Protein AF-A0A7Y2VRP9-F1 (afdb_monomer)

Solvent-accessible surface area (backbone atoms only — not comparable to full-atom values): 7899 Å² total; per-residue (Å²): 125,74,73,60,58,59,58,51,54,60,47,55,44,50,76,68,69,64,66,76,93,79,88,80,89,79,77,87,72,75,70,74,47,72,70,55,56,53,49,50,53,51,44,36,54,50,52,52,50,53,42,50,54,51,51,51,55,49,51,54,49,57,74,68,52,66,100,68,76,87,63,50,67,65,51,51,50,51,50,48,52,43,50,12,48,52,53,34,42,50,32,52,76,55,37,94,80,22,74,59,59,79,66,33,55,95,63,63,73,79,65,92,90,62,85,85,48,54,44,42,48,18,35,44,58,70,70,49,86,123

Mean predicted aligned error: 14.16 Å

Structure (mmCIF, N/CA/C/O backbone):
data_AF-A0A7Y2VRP9-F1
#
_entry.id   AF-A0A7Y2VRP9-F1
#
loop_
_atom_site.group_PDB
_atom_site.id
_atom_site.type_symbol
_atom_site.label_atom_id
_atom_site.label_alt_id
_atom_site.label_comp_id
_atom_site.label_asym_id
_atom_site.label_entity_id
_atom_site.label_seq_id
_atom_site.pdbx_PDB_ins_code
_atom_site.Cartn_x
_atom_site.Cartn_y
_atom_site.Cartn_z
_atom_site.occupancy
_atom_site.B_iso_or_equiv
_atom_site.auth_seq_id
_atom_site.auth_comp_id
_atom_site.auth_asym_id
_atom_site.auth_atom_id
_atom_site.pdbx_PDB_model_num
ATOM 1 N N . SER A 1 1 ? 19.128 14.460 -60.657 1.00 57.78 1 SER A N 1
ATOM 2 C CA . SER A 1 1 ? 18.535 13.109 -60.525 1.00 57.78 1 SER A CA 1
ATOM 3 C C . SER A 1 1 ? 19.274 12.226 -59.519 1.00 57.78 1 SER A C 1
ATOM 5 O O . SER A 1 1 ? 19.860 11.218 -59.894 1.00 57.78 1 SER A O 1
ATOM 7 N N . LEU A 1 2 ? 19.214 12.573 -58.227 1.00 53.91 2 LEU A N 1
ATOM 8 C CA . LEU A 1 2 ? 19.934 11.885 -57.140 1.00 53.91 2 LEU A CA 1
ATOM 9 C C . LEU A 1 2 ? 19.331 10.503 -56.787 1.00 53.91 2 LEU A C 1
ATOM 11 O O . LEU A 1 2 ? 20.042 9.569 -56.431 1.00 53.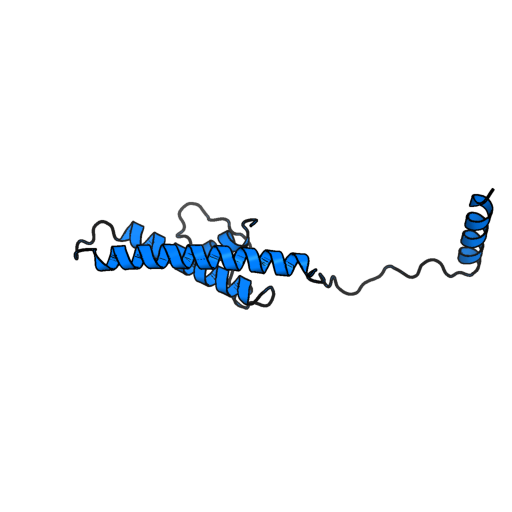91 2 LEU A O 1
ATOM 15 N N . ASN A 1 3 ? 18.022 10.330 -57.009 1.00 53.38 3 ASN A N 1
ATOM 16 C CA . ASN A 1 3 ? 17.285 9.094 -56.707 1.00 53.38 3 ASN A CA 1
ATOM 17 C C . ASN A 1 3 ? 17.621 7.901 -57.622 1.00 53.38 3 ASN A C 1
ATOM 19 O O . ASN A 1 3 ? 17.275 6.764 -57.303 1.00 53.38 3 ASN A O 1
ATOM 23 N N . ALA A 1 4 ? 18.275 8.130 -58.766 1.00 66.25 4 ALA A N 1
ATOM 24 C CA . ALA A 1 4 ? 18.649 7.057 -59.690 1.00 66.25 4 ALA A CA 1
ATOM 25 C C . ALA A 1 4 ? 19.868 6.259 -59.193 1.00 66.25 4 ALA A C 1
ATOM 27 O O . ALA A 1 4 ? 19.933 5.046 -59.404 1.00 66.25 4 ALA A O 1
ATOM 28 N N . GLY A 1 5 ? 20.793 6.923 -58.486 1.00 65.94 5 GLY A N 1
ATOM 29 C CA . GLY A 1 5 ? 21.983 6.296 -57.905 1.00 65.94 5 GLY A CA 1
ATOM 30 C C . GLY A 1 5 ? 21.633 5.299 -56.800 1.00 65.94 5 GLY A C 1
ATOM 31 O O . GLY A 1 5 ? 22.065 4.149 -56.860 1.00 65.94 5 GLY A O 1
ATOM 32 N N . LEU A 1 6 ? 20.752 5.691 -55.868 1.00 69.50 6 LEU A N 1
ATOM 33 C CA . LEU A 1 6 ? 20.303 4.819 -54.772 1.00 69.50 6 LEU A CA 1
ATOM 34 C C . LEU A 1 6 ? 19.643 3.524 -55.271 1.00 69.50 6 LEU A C 1
ATOM 36 O O . LEU A 1 6 ? 19.900 2.446 -54.741 1.00 69.50 6 LEU A O 1
ATOM 40 N N . ARG A 1 7 ? 18.831 3.590 -56.335 1.00 70.88 7 ARG A N 1
ATOM 41 C CA . ARG A 1 7 ? 18.172 2.393 -56.893 1.00 70.88 7 ARG A CA 1
ATOM 42 C C . ARG A 1 7 ? 19.152 1.431 -57.564 1.00 70.88 7 ARG A C 1
ATOM 44 O O . ARG A 1 7 ? 18.885 0.235 -57.618 1.00 70.88 7 ARG A O 1
ATOM 51 N N . LYS A 1 8 ? 20.262 1.936 -58.112 1.00 71.25 8 LYS A N 1
ATOM 52 C CA . LYS A 1 8 ? 21.296 1.099 -58.735 1.00 71.25 8 LYS A CA 1
ATOM 53 C C . LYS A 1 8 ? 22.160 0.414 -57.675 1.00 71.25 8 LYS A C 1
ATOM 55 O O . LYS A 1 8 ? 22.419 -0.776 -57.814 1.00 71.25 8 LYS A O 1
ATOM 60 N N . ALA A 1 9 ? 22.505 1.129 -56.605 1.00 64.94 9 ALA A N 1
ATOM 61 C CA . ALA A 1 9 ? 23.223 0.567 -55.462 1.00 64.94 9 ALA A CA 1
ATOM 62 C C . ALA A 1 9 ? 22.434 -0.576 -54.796 1.00 64.94 9 ALA A C 1
ATOM 64 O O . ALA A 1 9 ? 22.963 -1.669 -54.622 1.00 64.94 9 ALA A O 1
ATOM 65 N N . ASN A 1 10 ? 21.133 -0.376 -54.551 1.00 66.69 10 ASN A N 1
ATOM 66 C CA . ASN A 1 10 ? 20.279 -1.404 -53.943 1.00 66.69 10 ASN A CA 1
ATOM 67 C C . ASN A 1 10 ? 20.098 -2.665 -54.807 1.00 66.69 10 ASN A C 1
ATOM 69 O O . ASN A 1 10 ? 19.830 -3.737 -54.270 1.00 66.69 10 ASN A O 1
ATOM 73 N N . ARG A 1 11 ? 20.246 -2.571 -56.136 1.00 71.56 11 ARG A N 1
ATOM 74 C CA . ARG A 1 11 ? 20.205 -3.751 -57.017 1.00 71.56 11 ARG A CA 1
ATOM 75 C C . ARG A 1 11 ? 21.487 -4.576 -56.946 1.00 71.56 11 ARG A C 1
ATOM 77 O O . ARG A 1 11 ? 21.394 -5.792 -56.847 1.00 71.56 11 ARG A O 1
ATOM 84 N N . GLY A 1 12 ? 22.652 -3.927 -56.912 1.00 71.69 12 GLY A N 1
ATOM 85 C CA . GLY A 1 12 ? 23.935 -4.630 -56.785 1.00 71.69 12 GLY A CA 1
ATOM 86 C C . GLY A 1 12 ? 24.043 -5.448 -55.494 1.00 71.69 12 GLY A C 1
ATOM 87 O O . GLY A 1 12 ? 24.609 -6.535 -55.501 1.00 71.69 12 GLY A O 1
ATOM 88 N N . LEU A 1 13 ? 23.426 -4.969 -54.409 1.00 66.56 13 LEU A N 1
ATOM 89 C CA . LEU A 1 13 ? 23.393 -5.677 -53.126 1.00 66.56 13 LEU A CA 1
ATOM 90 C C . LEU A 1 13 ? 22.566 -6.978 -53.176 1.00 66.56 13 LEU A C 1
ATOM 92 O O . LEU A 1 13 ? 22.887 -7.936 -52.478 1.00 66.56 13 LEU A O 1
ATOM 96 N N . ARG A 1 14 ? 21.530 -7.030 -54.027 1.00 66.62 14 ARG A N 1
ATOM 97 C CA . ARG A 1 14 ? 20.705 -8.233 -54.242 1.00 66.62 14 ARG A CA 1
ATOM 98 C C . ARG A 1 14 ? 21.395 -9.257 -55.141 1.00 66.62 14 ARG A C 1
ATOM 100 O O . ARG A 1 14 ? 21.344 -10.442 -54.834 1.00 66.62 14 ARG A O 1
ATOM 107 N N . ASP A 1 15 ? 22.071 -8.804 -56.197 1.00 67.62 15 ASP A N 1
ATOM 108 C CA . ASP A 1 15 ? 22.812 -9.687 -57.113 1.00 67.62 15 ASP A CA 1
ATOM 109 C C . ASP A 1 15 ? 24.008 -10.370 -56.426 1.00 67.62 15 ASP A C 1
ATOM 111 O O . ASP A 1 15 ? 24.387 -11.476 -56.800 1.00 67.62 15 ASP A O 1
ATOM 115 N N . ALA A 1 16 ? 24.568 -9.750 -55.381 1.00 68.06 16 ALA A N 1
ATOM 116 C CA . ALA A 1 16 ? 25.630 -10.330 -54.558 1.00 68.06 16 ALA A CA 1
ATOM 117 C C . ALA A 1 16 ? 25.139 -11.393 -53.551 1.00 68.06 16 ALA A C 1
ATOM 119 O O . ALA A 1 16 ? 25.935 -11.893 -52.760 1.00 68.06 16 ALA A O 1
ATOM 120 N N . GLY A 1 17 ? 23.841 -11.722 -53.533 1.00 53.66 17 GLY A N 1
ATOM 121 C CA . GLY A 1 17 ? 23.271 -12.731 -52.631 1.00 53.66 17 GLY A CA 1
ATOM 122 C C . GLY A 1 17 ? 23.228 -12.328 -51.152 1.00 53.66 17 GLY A C 1
ATOM 123 O O . GLY A 1 17 ? 22.802 -13.121 -50.319 1.00 53.66 17 GLY A O 1
ATOM 124 N N . LEU A 1 18 ? 23.603 -11.092 -50.809 1.00 62.25 18 LEU A N 1
ATOM 125 C CA . LEU A 1 18 ? 23.549 -10.544 -49.449 1.00 62.25 18 LEU A CA 1
ATOM 126 C C . LEU A 1 18 ? 22.179 -9.912 -49.173 1.00 62.25 18 LEU A C 1
ATOM 128 O O . LEU A 1 18 ? 22.055 -8.751 -48.779 1.00 62.25 18 LEU A O 1
ATOM 132 N N . ALA A 1 19 ? 21.124 -10.688 -49.416 1.00 53.19 19 ALA A N 1
ATOM 133 C CA . ALA A 1 19 ? 19.783 -10.336 -48.989 1.00 53.19 19 ALA A CA 1
ATOM 134 C C . ALA A 1 19 ? 19.714 -10.435 -47.459 1.00 53.19 19 ALA A C 1
ATOM 136 O O . ALA A 1 19 ? 19.617 -11.531 -46.920 1.00 53.19 19 ALA A O 1
ATOM 137 N N . THR A 1 20 ? 19.806 -9.279 -46.792 1.00 54.56 20 THR A N 1
ATOM 138 C CA . THR A 1 20 ? 19.230 -8.985 -45.465 1.00 54.56 20 THR A CA 1
ATOM 139 C C . THR A 1 20 ? 19.157 -10.190 -44.526 1.00 54.56 20 THR A C 1
ATOM 141 O O . THR A 1 20 ? 18.096 -10.787 -44.343 1.00 54.56 20 THR A O 1
ATOM 144 N N . LEU A 1 21 ? 20.290 -10.529 -43.916 1.00 48.53 21 LEU A N 1
ATOM 145 C CA . LEU A 1 21 ? 20.315 -11.357 -42.718 1.00 48.53 21 LEU A CA 1
ATOM 146 C C . LEU A 1 21 ? 19.882 -10.508 -41.526 1.00 48.53 21 LEU A C 1
ATOM 148 O O . LEU A 1 21 ? 20.733 -10.085 -40.766 1.00 48.53 21 LEU A O 1
ATOM 152 N N . GLU A 1 22 ? 18.587 -10.264 -41.365 1.00 52.59 22 GLU A N 1
ATOM 153 C CA . GLU A 1 22 ? 18.011 -10.018 -40.042 1.00 52.59 22 GLU A CA 1
ATOM 154 C C . GLU A 1 22 ? 16.579 -10.536 -40.053 1.00 52.59 22 GLU A C 1
ATOM 156 O O . GLU A 1 22 ? 15.672 -9.897 -40.578 1.00 52.59 22 GLU A O 1
ATOM 161 N N . THR A 1 23 ? 16.407 -11.767 -39.573 1.00 51.62 23 THR A N 1
ATOM 162 C CA . THR A 1 23 ? 15.239 -12.241 -38.808 1.00 51.62 23 THR A CA 1
ATOM 163 C C . THR A 1 23 ? 15.350 -13.751 -38.607 1.00 51.62 23 THR A C 1
ATOM 165 O O . THR A 1 23 ? 14.784 -14.532 -39.369 1.00 51.62 23 THR A O 1
ATOM 168 N N . LYS A 1 24 ? 16.035 -14.174 -37.536 1.00 40.28 24 LYS A N 1
ATOM 169 C CA . LYS A 1 24 ? 15.474 -15.203 -36.648 1.00 40.28 24 LYS A CA 1
ATOM 170 C C . LYS A 1 24 ? 16.233 -15.313 -35.325 1.00 40.28 24 LYS A C 1
ATOM 172 O O . LYS A 1 24 ? 17.292 -15.917 -35.276 1.00 40.28 24 LYS A O 1
ATOM 177 N N . GLY A 1 25 ? 15.593 -14.767 -34.293 1.00 42.81 25 GLY A N 1
ATOM 178 C CA . GLY A 1 25 ? 15.380 -15.431 -33.012 1.00 42.81 25 GLY A CA 1
ATOM 179 C C . GLY A 1 25 ? 16.591 -15.614 -32.115 1.00 42.81 25 GLY A C 1
ATOM 180 O O . GLY A 1 25 ? 17.267 -16.622 -32.229 1.00 42.81 25 GLY A O 1
ATOM 181 N N . GLU A 1 26 ? 16.712 -14.724 -31.138 1.00 38.81 26 GLU A N 1
ATOM 182 C CA . GLU A 1 26 ? 16.853 -15.092 -29.730 1.00 38.81 26 GLU A CA 1
ATOM 183 C C . GLU A 1 26 ? 16.344 -13.911 -28.890 1.00 38.81 26 GLU A C 1
ATOM 185 O O . GLU A 1 26 ? 16.675 -12.763 -29.161 1.00 38.81 26 GLU A O 1
ATOM 190 N N . GLU A 1 27 ? 15.413 -14.248 -27.998 1.00 38.06 27 GLU A N 1
ATOM 191 C CA . GLU A 1 27 ? 14.849 -13.509 -26.865 1.00 38.06 27 GLU A CA 1
ATOM 192 C C . GLU A 1 27 ? 14.572 -12.006 -26.990 1.00 38.06 27 GLU A C 1
ATOM 194 O O . GLU A 1 27 ? 15.441 -11.154 -27.136 1.00 38.06 27 GLU A O 1
ATOM 199 N N . LEU A 1 28 ? 13.295 -11.683 -26.779 1.00 39.78 28 LEU A N 1
ATOM 200 C CA . LEU A 1 28 ? 12.845 -10.387 -26.299 1.00 39.78 28 LEU A CA 1
ATOM 201 C C . LEU A 1 28 ? 13.519 -10.102 -24.945 1.00 39.78 28 LEU A C 1
ATOM 203 O O . LEU A 1 28 ? 12.897 -10.241 -23.895 1.00 39.78 28 LEU A O 1
ATOM 207 N N . MET A 1 29 ? 14.776 -9.663 -24.956 1.00 40.59 29 MET A N 1
ATOM 208 C CA . MET A 1 29 ? 15.220 -8.698 -23.968 1.00 40.59 29 MET A CA 1
ATOM 209 C C . MET A 1 29 ? 14.333 -7.483 -24.220 1.00 40.59 29 MET A C 1
ATOM 211 O O . MET A 1 29 ? 14.577 -6.679 -25.119 1.00 40.59 29 MET A O 1
ATOM 215 N N . GLN A 1 30 ? 13.240 -7.384 -23.461 1.00 44.12 30 GLN A N 1
ATOM 216 C CA . GLN A 1 30 ? 12.795 -6.071 -23.041 1.00 44.12 30 GLN A CA 1
ATOM 217 C C . GLN A 1 30 ? 14.026 -5.467 -22.372 1.00 44.12 30 GLN A C 1
ATOM 219 O O . GLN A 1 30 ? 14.307 -5.741 -21.211 1.00 44.12 30 GLN A O 1
ATOM 224 N N . GLU A 1 31 ? 14.834 -4.737 -23.143 1.00 41.44 31 GLU A N 1
ATOM 225 C CA . GLU A 1 31 ? 15.633 -3.682 -22.560 1.00 41.44 31 GLU A CA 1
ATOM 226 C C . GLU A 1 31 ? 14.603 -2.849 -21.806 1.00 41.44 31 GLU A C 1
ATOM 228 O O . GLU A 1 31 ? 13.764 -2.182 -22.422 1.00 41.44 31 GLU A O 1
ATOM 233 N N . GLU A 1 32 ? 14.579 -2.990 -20.479 1.00 51.12 32 GLU A N 1
ATOM 234 C CA . GLU A 1 32 ? 13.967 -2.004 -19.612 1.00 51.12 32 GLU A CA 1
ATOM 235 C C . GLU A 1 32 ? 14.606 -0.689 -20.030 1.00 51.12 32 GLU A C 1
ATOM 237 O O . GLU A 1 32 ? 15.751 -0.378 -19.706 1.00 51.12 32 GLU A O 1
ATOM 242 N N . SER A 1 33 ? 13.907 0.047 -20.895 1.00 52.19 33 SER A N 1
ATOM 243 C CA . SER A 1 33 ? 14.387 1.357 -21.272 1.00 52.19 33 SER A CA 1
ATOM 244 C C . SER A 1 33 ? 14.497 2.141 -19.964 1.00 52.19 33 SER A C 1
ATOM 246 O O . SER A 1 33 ? 13.616 2.003 -19.107 1.00 52.19 33 SER A O 1
ATOM 248 N N . PRO A 1 34 ? 15.507 3.004 -19.798 1.00 58.78 34 PRO A N 1
ATOM 249 C CA . PRO A 1 34 ? 15.626 3.817 -18.591 1.00 58.78 34 PRO A CA 1
ATOM 250 C C . PRO A 1 34 ? 14.342 4.620 -18.311 1.00 58.78 34 PRO A C 1
ATOM 252 O O . PRO A 1 34 ? 14.071 4.980 -17.175 1.00 58.78 34 PRO A O 1
ATOM 255 N N . ALA A 1 35 ? 13.504 4.864 -19.325 1.00 60.09 35 ALA A N 1
ATOM 256 C CA . ALA A 1 35 ? 12.192 5.476 -19.151 1.00 60.09 35 ALA A CA 1
ATOM 257 C C . ALA A 1 35 ? 11.185 4.603 -18.364 1.00 60.09 35 ALA A C 1
ATOM 259 O O . ALA A 1 35 ? 10.396 5.161 -17.611 1.00 60.09 35 ALA A O 1
ATOM 260 N N . SER A 1 36 ? 11.222 3.271 -18.499 1.00 67.44 36 SER A N 1
ATOM 261 C CA . SER A 1 36 ? 10.342 2.331 -17.777 1.00 67.44 36 SER A CA 1
ATOM 262 C C . SER A 1 36 ? 10.744 2.176 -16.308 1.00 67.44 36 SER A C 1
ATOM 264 O O . SER A 1 36 ? 9.889 2.149 -15.424 1.00 67.44 36 SER A O 1
ATOM 266 N N . GLU A 1 37 ? 12.047 2.133 -16.023 1.00 70.69 37 GLU A N 1
ATOM 267 C CA . GLU A 1 37 ? 12.553 2.093 -14.644 1.00 70.69 37 GLU A CA 1
ATOM 268 C C . GLU A 1 37 ? 12.223 3.384 -13.880 1.00 70.69 37 GLU A C 1
ATOM 270 O O . GLU A 1 37 ? 11.812 3.341 -12.719 1.00 70.69 37 GLU A O 1
ATOM 275 N N . LEU A 1 38 ? 12.359 4.544 -14.538 1.00 69.88 38 LEU A N 1
ATOM 276 C CA . LEU A 1 38 ? 12.011 5.841 -13.953 1.00 69.88 38 LEU A CA 1
ATOM 277 C C . LEU A 1 38 ? 10.514 5.951 -13.631 1.00 69.88 38 LEU A C 1
ATOM 279 O O . LEU A 1 38 ? 10.159 6.556 -12.617 1.00 69.88 38 LEU A O 1
ATOM 283 N N . ASP A 1 39 ? 9.653 5.357 -14.458 1.00 83.25 39 ASP A N 1
ATOM 284 C CA . ASP A 1 39 ? 8.211 5.305 -14.209 1.00 83.25 39 ASP A CA 1
ATOM 285 C C . ASP A 1 39 ? 7.893 4.422 -12.990 1.00 83.25 39 ASP A C 1
ATOM 287 O O . ASP A 1 39 ? 7.237 4.869 -12.047 1.00 83.25 39 ASP A O 1
ATOM 291 N N . SER A 1 40 ? 8.484 3.223 -12.915 1.00 85.56 40 SER A N 1
ATOM 292 C CA . SER A 1 40 ? 8.355 2.330 -11.752 1.00 85.56 40 SER A CA 1
ATOM 293 C C . SER A 1 40 ? 8.829 2.992 -10.449 1.00 85.56 40 SER A C 1
ATOM 295 O O . SER A 1 40 ? 8.140 2.942 -9.427 1.00 85.56 40 SER A O 1
ATOM 297 N N . ALA A 1 41 ? 9.964 3.699 -10.482 1.00 90.06 41 ALA A N 1
ATOM 298 C CA . ALA A 1 41 ? 10.483 4.429 -9.327 1.00 90.06 41 ALA A CA 1
ATOM 299 C C . ALA A 1 41 ? 9.548 5.569 -8.881 1.00 90.06 41 ALA A C 1
ATOM 301 O O . ALA A 1 41 ? 9.367 5.796 -7.680 1.00 90.06 41 ALA A O 1
ATOM 302 N N . ALA A 1 42 ? 8.925 6.278 -9.827 1.00 91.44 42 ALA A N 1
ATOM 303 C CA . ALA A 1 42 ? 7.951 7.322 -9.523 1.00 91.44 42 ALA A CA 1
ATOM 304 C C . ALA A 1 42 ? 6.673 6.744 -8.893 1.00 91.44 42 ALA A C 1
ATOM 306 O O . ALA A 1 42 ? 6.172 7.296 -7.906 1.00 91.44 42 ALA A O 1
ATOM 307 N N . VAL A 1 43 ? 6.173 5.619 -9.413 1.00 92.12 43 VAL A N 1
ATOM 308 C CA . VAL A 1 43 ? 5.029 4.891 -8.843 1.00 92.12 43 VAL A CA 1
ATOM 309 C C . VAL A 1 43 ? 5.351 4.404 -7.429 1.00 92.12 43 VAL A C 1
ATOM 311 O O . VAL A 1 43 ? 4.580 4.660 -6.501 1.00 92.12 43 VAL A O 1
ATOM 314 N N . ALA A 1 44 ? 6.521 3.793 -7.227 1.00 94.31 44 ALA A N 1
ATOM 315 C CA . ALA A 1 44 ? 6.975 3.333 -5.918 1.00 94.31 44 ALA A CA 1
ATOM 316 C C . ALA A 1 44 ? 7.066 4.484 -4.903 1.00 94.31 44 ALA A C 1
ATOM 318 O O . ALA A 1 44 ? 6.602 4.351 -3.770 1.00 94.31 44 ALA A O 1
ATOM 319 N N . ALA A 1 45 ? 7.597 5.644 -5.304 1.00 95.44 45 ALA A N 1
ATOM 320 C CA . ALA A 1 45 ? 7.695 6.814 -4.434 1.00 95.44 45 ALA A CA 1
ATOM 321 C C . ALA A 1 45 ? 6.317 7.345 -3.999 1.00 95.44 45 ALA A C 1
ATOM 323 O O . ALA A 1 45 ? 6.120 7.659 -2.822 1.00 95.44 45 ALA A O 1
ATOM 324 N N . ARG A 1 46 ? 5.350 7.414 -4.926 1.00 95.06 46 ARG A N 1
ATOM 325 C CA . ARG A 1 46 ? 3.968 7.822 -4.618 1.00 95.06 46 ARG A CA 1
ATOM 326 C C . ARG A 1 46 ? 3.295 6.833 -3.671 1.00 95.06 46 ARG A C 1
ATOM 328 O O . ARG A 1 46 ? 2.746 7.248 -2.651 1.00 95.06 46 ARG A O 1
ATOM 335 N N . LEU A 1 47 ? 3.394 5.538 -3.971 1.00 96.12 47 LEU A N 1
ATOM 336 C CA . LEU A 1 47 ? 2.819 4.480 -3.144 1.00 96.12 47 LEU A CA 1
ATOM 337 C C . LEU A 1 47 ? 3.429 4.476 -1.736 1.00 96.12 47 LEU A C 1
ATOM 339 O O . LEU A 1 47 ? 2.706 4.346 -0.751 1.00 96.12 47 LEU A O 1
ATOM 343 N N . ALA A 1 48 ? 4.745 4.670 -1.621 1.00 97.62 48 ALA A N 1
ATOM 344 C CA . ALA A 1 48 ? 5.430 4.745 -0.335 1.00 97.62 48 ALA A CA 1
ATOM 345 C C . ALA A 1 48 ? 4.910 5.895 0.536 1.00 97.62 48 ALA A C 1
ATOM 347 O O . ALA A 1 48 ? 4.705 5.711 1.740 1.00 97.62 48 ALA A O 1
ATOM 348 N N . GLU A 1 49 ? 4.678 7.068 -0.054 1.00 98.00 49 GLU A N 1
ATOM 349 C CA . GLU A 1 49 ? 4.129 8.207 0.679 1.00 98.00 49 GLU A CA 1
ATOM 350 C C . GLU A 1 49 ? 2.680 7.962 1.107 1.00 98.00 49 GLU A C 1
ATOM 352 O O . GLU A 1 49 ? 2.332 8.183 2.268 1.00 98.00 49 GLU A O 1
ATOM 357 N N . GLU A 1 50 ? 1.850 7.417 0.218 1.00 96.94 50 GLU A N 1
ATOM 358 C CA . GLU A 1 50 ? 0.466 7.074 0.539 1.00 96.94 50 GLU A CA 1
ATOM 359 C C . GLU A 1 50 ? 0.384 6.043 1.676 1.00 96.94 50 GLU A C 1
ATOM 361 O O . GLU A 1 50 ? -0.376 6.211 2.636 1.00 96.94 50 GLU A O 1
ATOM 366 N N . VAL A 1 51 ? 1.182 4.976 1.597 1.00 97.62 51 VAL A N 1
ATOM 367 C CA . VAL A 1 51 ? 1.238 3.929 2.621 1.00 97.62 51 VAL A CA 1
ATOM 368 C C . VAL A 1 51 ? 1.713 4.503 3.953 1.00 97.62 51 VAL A C 1
ATOM 370 O O . VAL A 1 51 ? 1.117 4.200 4.990 1.00 97.62 51 VAL A O 1
ATOM 373 N N . ARG A 1 52 ? 2.730 5.373 3.954 1.00 98.19 52 ARG A N 1
ATOM 374 C CA . ARG A 1 52 ? 3.213 6.046 5.167 1.00 98.19 52 ARG A CA 1
ATOM 375 C C . ARG A 1 52 ? 2.130 6.923 5.795 1.00 98.19 52 ARG A C 1
ATOM 377 O O . ARG A 1 52 ? 1.867 6.791 6.992 1.00 98.19 52 ARG A O 1
ATOM 384 N N . ALA A 1 53 ? 1.482 7.778 5.004 1.00 98.12 53 ALA A N 1
ATOM 385 C CA . ALA A 1 53 ? 0.436 8.680 5.478 1.00 98.12 53 ALA A CA 1
ATOM 386 C C . ALA A 1 53 ? -0.754 7.907 6.074 1.00 98.12 53 ALA A C 1
ATOM 388 O O . ALA A 1 53 ? -1.201 8.201 7.188 1.00 98.12 53 ALA A O 1
ATOM 389 N N . ARG A 1 54 ? -1.224 6.859 5.383 1.00 97.19 54 ARG A N 1
ATOM 390 C CA . ARG A 1 54 ? -2.313 6.001 5.875 1.00 97.19 54 ARG A CA 1
ATOM 391 C C . ARG A 1 54 ? -1.918 5.218 7.123 1.00 97.19 54 ARG A C 1
ATOM 393 O O . ARG A 1 54 ? -2.706 5.147 8.065 1.00 97.19 54 ARG A O 1
ATOM 400 N N . SER A 1 55 ? -0.694 4.693 7.179 1.00 97.38 55 SER A N 1
ATOM 401 C CA . SER A 1 55 ? -0.176 3.974 8.353 1.00 97.38 55 SER A CA 1
ATOM 402 C C . SER A 1 55 ? -0.134 4.858 9.598 1.00 97.38 55 SER A C 1
ATOM 404 O O . SER A 1 55 ? -0.540 4.420 10.678 1.00 97.38 55 SER A O 1
ATOM 406 N N . ALA A 1 56 ? 0.290 6.116 9.453 1.00 97.25 56 ALA A N 1
ATOM 407 C CA . ALA A 1 56 ? 0.265 7.089 10.541 1.00 97.25 56 ALA A CA 1
ATOM 408 C C . ALA A 1 56 ? -1.175 7.354 11.013 1.00 97.25 56 ALA A C 1
ATOM 410 O O . ALA A 1 56 ? -1.468 7.233 12.201 1.00 97.25 56 ALA A O 1
ATOM 411 N N . ALA A 1 57 ? -2.102 7.609 10.085 1.00 95.88 57 ALA A N 1
ATOM 412 C CA . ALA A 1 57 ? -3.509 7.845 10.407 1.00 95.88 57 ALA A CA 1
ATOM 413 C C . ALA A 1 57 ? -4.198 6.635 11.070 1.00 95.88 57 ALA A C 1
ATOM 415 O O . ALA A 1 57 ? -5.030 6.802 11.966 1.00 95.88 57 ALA A O 1
ATOM 416 N N . VAL A 1 58 ? -3.883 5.405 10.649 1.00 94.62 58 VAL A N 1
ATOM 417 C CA . VAL A 1 58 ? -4.372 4.177 11.300 1.00 94.62 58 VAL A CA 1
ATOM 418 C C . VAL A 1 58 ? -3.805 4.046 12.707 1.00 94.62 58 VAL A C 1
ATOM 420 O O . VAL A 1 58 ? -4.571 3.818 13.639 1.00 94.62 58 VAL A O 1
ATOM 423 N N . SER A 1 59 ? -2.499 4.245 12.880 1.00 94.06 59 SER A N 1
ATOM 424 C CA . SER A 1 59 ? -1.842 4.166 14.192 1.00 94.06 59 SER A CA 1
ATOM 425 C C . SER A 1 59 ? -2.438 5.174 15.182 1.00 94.06 59 SER A C 1
ATOM 427 O O . SER A 1 59 ? -2.765 4.833 16.322 1.00 94.06 59 SER A O 1
ATOM 429 N N . ASP A 1 60 ? -2.688 6.397 14.718 1.00 93.38 60 ASP A N 1
ATOM 430 C CA . ASP A 1 60 ? -3.379 7.439 15.471 1.00 93.38 60 ASP A CA 1
ATOM 431 C C . ASP A 1 60 ? -4.794 7.022 15.884 1.00 93.38 60 ASP A C 1
ATOM 433 O O . ASP A 1 60 ? -5.195 7.228 17.030 1.00 93.38 60 ASP A O 1
ATOM 437 N N . ARG A 1 61 ? -5.563 6.425 14.966 1.00 91.00 61 ARG A N 1
ATOM 438 C CA . ARG A 1 61 ? -6.915 5.929 15.256 1.00 91.00 61 ARG A CA 1
ATOM 439 C C . ARG A 1 61 ? -6.890 4.787 16.270 1.00 91.00 61 ARG A C 1
ATOM 441 O O . ARG A 1 61 ? -7.698 4.809 17.192 1.00 91.00 61 ARG A O 1
ATOM 448 N N . ILE A 1 62 ? -5.962 3.838 16.133 1.00 90.62 62 ILE A N 1
ATOM 449 C CA . ILE A 1 62 ? -5.796 2.708 17.060 1.00 90.62 62 ILE A CA 1
ATOM 450 C C . ILE A 1 62 ? -5.454 3.215 18.463 1.00 90.62 62 ILE A C 1
ATOM 452 O O . ILE A 1 62 ? -6.091 2.807 19.427 1.00 90.62 62 ILE A O 1
ATOM 456 N N . SER A 1 63 ? -4.505 4.148 18.588 1.00 90.44 63 SER A N 1
ATOM 457 C CA . SER A 1 63 ? -4.103 4.687 19.898 1.00 90.44 63 SER A CA 1
ATOM 458 C C . SER A 1 63 ? -5.226 5.448 20.616 1.00 90.44 63 SER A C 1
ATOM 460 O O . SER A 1 63 ? -5.281 5.464 21.845 1.00 90.44 63 SER A O 1
ATOM 462 N N . LYS A 1 64 ? -6.142 6.063 19.855 1.00 87.62 64 LYS A N 1
ATOM 463 C CA . LYS A 1 64 ? -7.311 6.799 20.366 1.00 87.62 64 LYS A CA 1
ATOM 464 C C . LYS A 1 64 ? -8.536 5.901 20.570 1.00 87.62 64 LYS A C 1
ATOM 466 O O . LYS A 1 64 ? -9.493 6.320 21.229 1.00 87.62 64 LYS A O 1
ATOM 471 N N . ALA A 1 65 ? -8.541 4.694 20.005 1.00 83.19 65 ALA A N 1
ATOM 472 C CA . ALA A 1 65 ? -9.648 3.764 20.137 1.00 83.19 65 ALA A CA 1
ATOM 473 C C . ALA A 1 65 ? -9.736 3.264 21.586 1.00 83.19 65 ALA A C 1
ATOM 475 O O . ALA A 1 65 ? -8.808 2.677 22.137 1.00 83.19 65 ALA A O 1
ATOM 476 N N . LYS A 1 66 ? -10.886 3.495 22.223 1.00 72.50 66 LYS A N 1
ATOM 477 C CA . LYS A 1 66 ? -11.244 2.806 23.471 1.00 72.50 66 LYS A CA 1
ATOM 478 C C . LYS A 1 66 ? -11.573 1.345 23.133 1.00 72.50 66 LYS A C 1
ATOM 480 O O . LYS A 1 66 ? -11.888 1.065 21.981 1.00 72.50 66 LYS A O 1
ATOM 485 N N . ALA A 1 67 ? -11.542 0.437 24.112 1.00 69.38 67 ALA A N 1
ATOM 486 C CA . ALA A 1 67 ? -11.749 -1.019 23.963 1.00 69.38 67 ALA A CA 1
ATOM 487 C C . ALA A 1 67 ? -13.156 -1.461 23.465 1.00 69.38 67 ALA A C 1
ATOM 489 O O . ALA A 1 67 ? -13.653 -2.527 23.817 1.00 69.38 67 ALA A O 1
ATOM 490 N N . THR A 1 68 ? -13.828 -0.636 22.666 1.00 64.31 68 THR A N 1
ATOM 491 C CA . THR A 1 68 ? -15.130 -0.877 22.060 1.00 64.31 68 THR A CA 1
ATOM 492 C C . THR A 1 68 ? -14.934 -1.556 20.705 1.00 64.31 68 THR A C 1
ATOM 494 O O . THR A 1 68 ? -14.445 -0.955 19.755 1.00 64.31 68 THR A O 1
ATOM 497 N N . THR A 1 69 ? -15.360 -2.811 20.598 1.00 66.62 69 THR A N 1
ATOM 498 C CA . THR A 1 69 ? -15.118 -3.714 19.455 1.00 66.62 69 THR A CA 1
ATOM 499 C C . THR A 1 69 ? -16.014 -3.471 18.227 1.00 66.62 69 THR A C 1
ATOM 501 O O . THR A 1 69 ? -15.937 -4.208 17.247 1.00 66.62 69 THR A O 1
ATOM 504 N N . GLY A 1 70 ? -16.868 -2.441 18.243 1.00 67.00 70 GLY A N 1
ATOM 505 C CA . GLY A 1 70 ? -17.934 -2.250 17.249 1.00 67.00 70 GLY A CA 1
ATOM 506 C C . GLY A 1 70 ? -17.501 -1.784 15.851 1.00 67.00 70 GLY A C 1
ATOM 507 O O . GLY A 1 70 ? -18.287 -1.925 14.922 1.00 67.00 70 GLY A O 1
ATOM 508 N N . ASN A 1 71 ? -16.284 -1.250 15.675 1.00 65.31 71 ASN A N 1
ATOM 509 C CA . ASN A 1 71 ? -15.810 -0.700 14.388 1.00 65.31 71 ASN A CA 1
ATOM 510 C C . ASN A 1 71 ? -14.525 -1.374 13.863 1.00 65.31 71 ASN A C 1
ATOM 512 O O . ASN A 1 71 ? -13.762 -0.807 13.083 1.00 65.31 71 ASN A O 1
ATOM 516 N N . ASP A 1 72 ? -14.266 -2.592 14.331 1.00 81.69 72 ASP A N 1
ATOM 517 C CA . ASP A 1 72 ? -13.012 -3.310 14.097 1.00 81.69 72 ASP A CA 1
ATOM 518 C C . ASP A 1 72 ? -12.910 -3.884 12.667 1.00 81.69 72 ASP A C 1
ATOM 520 O O . ASP A 1 72 ? -11.824 -4.088 12.137 1.00 81.69 72 ASP A O 1
ATOM 524 N N . SER A 1 73 ? -14.037 -4.120 11.981 1.00 87.00 73 SER A N 1
ATOM 525 C CA . SER A 1 73 ? -14.035 -4.610 10.591 1.00 87.00 73 SER A CA 1
ATOM 526 C C . SER A 1 73 ? -13.432 -3.601 9.614 1.00 87.00 73 SER A C 1
ATOM 528 O O . SER A 1 73 ? -12.532 -3.964 8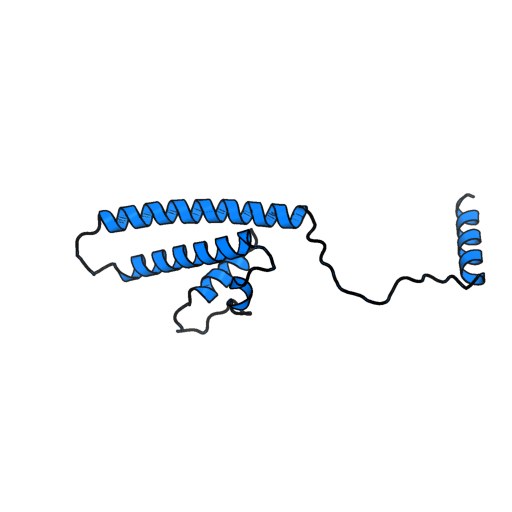.863 1.00 87.00 73 SER A O 1
ATOM 530 N N . ALA A 1 74 ? -13.872 -2.342 9.656 1.00 88.00 74 ALA A N 1
ATOM 531 C CA . ALA A 1 74 ? -13.345 -1.285 8.795 1.00 88.00 74 ALA A CA 1
ATOM 532 C C . ALA A 1 74 ? -11.864 -1.002 9.088 1.00 88.00 74 ALA A C 1
ATOM 534 O O . ALA A 1 74 ? -11.073 -0.776 8.176 1.00 88.00 74 ALA A O 1
ATOM 535 N N . MET A 1 75 ? -11.472 -1.071 10.364 1.00 89.56 75 MET A N 1
ATOM 536 C CA . MET A 1 75 ? -10.078 -0.904 10.766 1.00 89.56 75 MET A CA 1
ATOM 537 C C . MET A 1 75 ? -9.193 -2.041 10.242 1.00 89.56 75 MET A C 1
ATOM 539 O O . MET A 1 75 ? -8.138 -1.772 9.673 1.00 89.56 75 MET A O 1
ATOM 543 N N . ARG A 1 76 ? -9.634 -3.300 10.368 1.00 90.81 76 ARG A N 1
ATOM 544 C CA . ARG A 1 76 ? -8.938 -4.456 9.781 1.00 90.81 76 ARG A CA 1
ATOM 545 C C . ARG A 1 76 ? -8.817 -4.366 8.266 1.00 90.81 76 ARG A C 1
ATOM 547 O O . ARG A 1 76 ? -7.770 -4.713 7.732 1.00 90.81 76 ARG A O 1
ATOM 554 N N . GLU A 1 77 ? -9.864 -3.905 7.592 1.00 92.50 77 GLU A N 1
ATOM 555 C CA . GLU A 1 77 ? -9.864 -3.734 6.139 1.00 92.50 77 GLU A CA 1
ATOM 556 C C . GLU A 1 77 ? -8.817 -2.705 5.698 1.00 92.50 77 GLU A C 1
ATOM 558 O O . GLU A 1 77 ? -8.045 -2.948 4.771 1.00 92.50 77 GLU A O 1
ATOM 563 N N . GLU A 1 78 ? -8.712 -1.584 6.412 1.00 94.31 78 GLU A N 1
ATOM 564 C CA . GLU A 1 78 ? -7.690 -0.588 6.108 1.00 94.31 78 GLU A CA 1
ATOM 565 C C . GLU A 1 78 ? -6.270 -1.090 6.415 1.00 94.31 78 GLU A C 1
ATOM 567 O O . GLU A 1 78 ? -5.354 -0.858 5.627 1.00 94.31 78 GLU A O 1
ATOM 572 N N . ILE A 1 79 ? -6.082 -1.852 7.497 1.00 95.44 79 ILE A N 1
ATOM 573 C CA . ILE A 1 79 ? -4.799 -2.514 7.787 1.00 95.44 79 ILE A CA 1
ATOM 574 C C . ILE A 1 79 ? -4.426 -3.492 6.662 1.00 95.44 79 ILE A C 1
ATOM 576 O O . ILE A 1 79 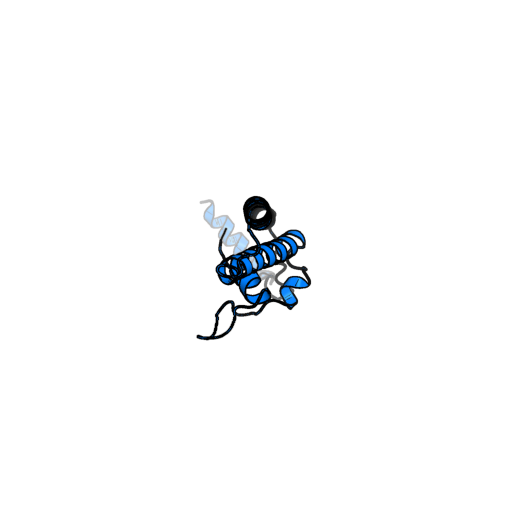? -3.276 -3.508 6.227 1.00 95.44 79 ILE A O 1
ATOM 580 N N . ALA A 1 80 ? -5.381 -4.275 6.154 1.00 96.25 80 ALA A N 1
ATOM 581 C CA . ALA A 1 80 ? -5.148 -5.185 5.034 1.00 96.25 80 ALA A CA 1
ATOM 582 C C . ALA A 1 80 ? -4.777 -4.429 3.745 1.00 96.25 80 ALA A C 1
ATOM 584 O O . ALA A 1 80 ? -3.881 -4.856 3.020 1.00 96.25 80 ALA A O 1
ATOM 585 N N . SER A 1 81 ? -5.417 -3.285 3.483 1.00 96.00 81 SER A N 1
ATOM 586 C CA . SER A 1 81 ? -5.078 -2.404 2.357 1.00 96.00 81 SER A CA 1
ATOM 587 C C . SER A 1 81 ? -3.657 -1.835 2.472 1.00 96.00 81 SER A C 1
ATOM 589 O O . SER A 1 81 ? -2.895 -1.874 1.508 1.00 96.00 81 SER A O 1
ATOM 591 N N . ILE A 1 82 ? -3.256 -1.387 3.667 1.00 97.94 82 ILE A N 1
ATOM 592 C CA . ILE A 1 82 ? -1.886 -0.926 3.947 1.00 97.94 82 ILE A CA 1
ATOM 593 C C . ILE A 1 82 ? -0.875 -2.056 3.743 1.00 97.94 82 ILE A C 1
ATOM 595 O O . ILE A 1 82 ? 0.150 -1.854 3.094 1.00 97.94 82 ILE A O 1
ATOM 599 N N . ALA A 1 83 ? -1.163 -3.251 4.265 1.00 98.19 83 ALA A N 1
ATOM 600 C CA . ALA A 1 83 ? -0.290 -4.409 4.113 1.00 98.19 83 ALA A CA 1
ATOM 601 C C . ALA A 1 83 ? -0.108 -4.791 2.637 1.00 98.19 83 ALA A C 1
ATOM 603 O O . ALA A 1 83 ? 1.015 -5.031 2.203 1.00 98.19 83 ALA A O 1
ATOM 604 N N . ALA A 1 84 ? -1.183 -4.779 1.846 1.00 97.44 84 ALA A N 1
ATOM 605 C CA . ALA A 1 84 ? -1.098 -5.000 0.406 1.00 97.44 84 ALA A CA 1
ATOM 606 C C . ALA A 1 84 ? -0.259 -3.922 -0.301 1.00 97.44 84 ALA A C 1
ATOM 608 O O . ALA A 1 84 ? 0.558 -4.252 -1.158 1.00 97.44 84 ALA A O 1
ATOM 609 N N . GLY A 1 85 ? -0.399 -2.653 0.099 1.00 97.44 85 GLY A N 1
ATOM 610 C CA . GLY A 1 85 ? 0.444 -1.560 -0.392 1.00 97.44 85 GLY A CA 1
ATOM 611 C C . GLY A 1 85 ? 1.928 -1.763 -0.079 1.00 97.44 85 GLY A C 1
ATOM 612 O O . GLY A 1 85 ? 2.764 -1.529 -0.945 1.00 97.44 85 GLY A O 1
ATOM 613 N N . MET A 1 86 ? 2.268 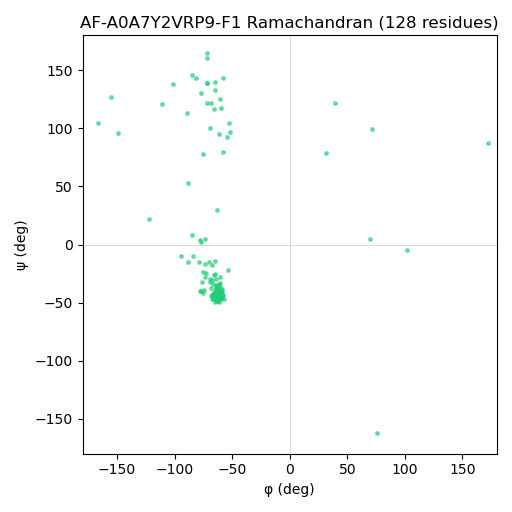-2.265 1.113 1.00 98.06 86 MET A N 1
ATOM 614 C CA . MET A 1 86 ? 3.650 -2.619 1.465 1.00 98.06 86 MET A CA 1
ATOM 615 C C . MET A 1 86 ? 4.192 -3.765 0.603 1.00 98.06 86 MET A C 1
A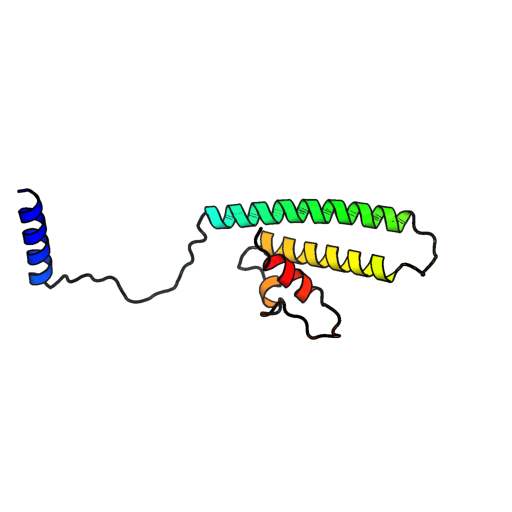TOM 617 O O . MET A 1 86 ? 5.327 -3.688 0.147 1.00 98.06 86 MET A O 1
ATOM 621 N N . VAL A 1 87 ? 3.388 -4.803 0.350 1.00 97.62 87 VAL A N 1
ATOM 622 C CA . VAL A 1 87 ? 3.775 -5.928 -0.522 1.00 97.62 87 VAL A CA 1
ATOM 623 C C . VAL A 1 87 ? 4.028 -5.447 -1.952 1.00 97.62 87 VAL A C 1
ATOM 625 O O . VAL A 1 87 ? 5.065 -5.769 -2.529 1.00 97.62 87 VAL A O 1
ATOM 628 N N . ALA A 1 88 ? 3.124 -4.632 -2.501 1.00 96.50 88 ALA A N 1
ATOM 629 C CA . ALA A 1 88 ? 3.289 -4.040 -3.826 1.00 96.50 88 ALA A CA 1
ATOM 630 C C . ALA A 1 88 ? 4.524 -3.126 -3.892 1.00 96.50 88 ALA A C 1
ATOM 632 O O . ALA A 1 88 ? 5.300 -3.210 -4.840 1.00 96.50 88 ALA A O 1
ATOM 633 N N . LEU A 1 89 ? 4.757 -2.305 -2.864 1.00 97.31 89 LEU A N 1
ATOM 634 C CA . LEU A 1 89 ? 5.938 -1.447 -2.776 1.00 97.31 89 LEU A CA 1
ATOM 635 C C . LEU A 1 89 ? 7.240 -2.259 -2.779 1.00 97.31 89 LEU A C 1
ATOM 637 O O . LEU A 1 89 ? 8.188 -1.884 -3.464 1.00 97.31 89 LEU A O 1
ATOM 641 N N . THR A 1 90 ? 7.292 -3.373 -2.045 1.00 97.38 90 THR A N 1
ATOM 642 C CA . THR A 1 90 ? 8.453 -4.271 -2.070 1.00 97.38 90 THR A CA 1
ATOM 643 C C . THR A 1 90 ? 8.664 -4.857 -3.464 1.00 97.38 90 THR A C 1
ATOM 645 O O . THR A 1 90 ? 9.778 -4.791 -3.972 1.00 97.38 90 THR A O 1
ATOM 648 N N . ALA A 1 91 ? 7.602 -5.335 -4.121 1.00 95.81 91 ALA A N 1
ATOM 649 C CA . ALA A 1 91 ? 7.695 -5.880 -5.475 1.00 95.81 91 ALA A CA 1
ATOM 650 C C . ALA A 1 91 ? 8.154 -4.843 -6.517 1.00 95.81 91 ALA A C 1
ATOM 652 O O . ALA A 1 91 ? 8.883 -5.188 -7.443 1.00 95.81 91 ALA A O 1
ATOM 653 N N . LEU A 1 92 ? 7.752 -3.574 -6.376 1.00 94.75 92 LEU A N 1
ATOM 654 C CA . LEU A 1 92 ? 8.227 -2.485 -7.238 1.00 94.75 92 LEU A CA 1
ATOM 655 C C . LEU A 1 92 ? 9.711 -2.183 -7.008 1.00 94.75 92 LEU A C 1
ATOM 657 O O . LEU A 1 92 ? 10.458 -2.043 -7.971 1.00 94.75 92 LEU A O 1
ATOM 661 N N . ASN A 1 93 ? 10.146 -2.119 -5.747 1.00 93.94 93 ASN A N 1
ATOM 662 C CA . ASN A 1 93 ? 11.538 -1.824 -5.397 1.00 93.94 93 ASN A CA 1
ATOM 663 C C . ASN A 1 93 ? 12.506 -2.957 -5.771 1.00 93.94 93 ASN A C 1
ATOM 665 O O . ASN A 1 93 ? 13.666 -2.695 -6.073 1.00 93.94 93 ASN A O 1
ATOM 669 N N . GLU A 1 94 ? 12.047 -4.207 -5.720 1.00 94.12 94 GLU A N 1
ATOM 670 C CA . GLU A 1 94 ? 12.804 -5.385 -6.162 1.00 94.12 94 GLU A CA 1
ATOM 671 C C . GLU A 1 94 ? 12.788 -5.567 -7.690 1.00 94.12 94 GLU A C 1
ATOM 673 O O . GLU A 1 94 ? 13.600 -6.322 -8.226 1.00 94.12 94 GLU A O 1
ATOM 678 N N . GLY A 1 95 ? 11.883 -4.879 -8.393 1.00 91.75 95 GLY A N 1
ATOM 679 C CA . GLY A 1 95 ? 11.776 -4.908 -9.847 1.00 91.75 95 GLY A CA 1
ATOM 680 C C . GLY A 1 95 ? 11.135 -6.190 -10.409 1.00 91.75 95 GLY A C 1
ATOM 681 O O . GLY A 1 95 ? 10.443 -6.929 -9.697 1.00 91.75 95 GLY A O 1
ATOM 682 N N . PRO A 1 96 ? 11.325 -6.469 -11.712 1.00 90.50 96 PRO A N 1
ATOM 683 C CA . PRO A 1 96 ? 10.708 -7.613 -12.390 1.00 90.50 96 PRO A CA 1
ATOM 684 C C . PRO A 1 96 ? 11.087 -8.980 -11.807 1.00 90.50 96 PRO A C 1
ATOM 686 O O . PRO A 1 96 ? 10.289 -9.908 -11.881 1.00 90.50 96 PRO A O 1
ATOM 689 N N . SER A 1 97 ? 12.270 -9.103 -11.200 1.00 92.81 97 SER A N 1
ATOM 690 C CA . SER A 1 97 ? 12.769 -10.344 -10.590 1.00 92.81 97 SER A CA 1
ATOM 691 C C . SER A 1 97 ? 12.299 -10.572 -9.149 1.00 92.81 97 SER A C 1
ATOM 693 O O . SER A 1 97 ? 12.823 -11.454 -8.469 1.00 92.81 97 SER A O 1
ATOM 695 N N . SER A 1 98 ? 11.372 -9.755 -8.643 1.00 95.38 98 SER A N 1
ATOM 696 C CA . SER A 1 98 ? 10.848 -9.912 -7.288 1.00 95.38 98 SER A CA 1
ATOM 697 C C . SER A 1 98 ? 10.173 -11.281 -7.110 1.00 95.38 98 SER A C 1
ATOM 699 O O . SER A 1 98 ? 9.203 -11.560 -7.819 1.00 95.38 98 SER A O 1
ATOM 701 N N .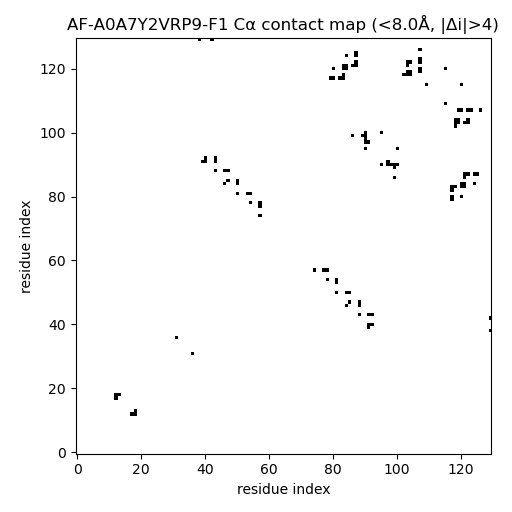 PRO A 1 99 ? 10.568 -12.101 -6.116 1.00 96.69 99 PRO A N 1
ATOM 702 C CA . PRO A 1 99 ? 9.883 -13.360 -5.813 1.00 96.69 99 PRO A CA 1
ATOM 703 C C . PRO A 1 99 ? 8.442 -13.152 -5.328 1.00 96.69 99 PRO A C 1
ATOM 705 O O . PRO A 1 99 ? 7.662 -14.098 -5.285 1.00 96.69 99 PRO A O 1
ATOM 708 N N . ILE A 1 100 ? 8.056 -11.925 -4.954 1.00 96.31 100 ILE A N 1
ATOM 709 C CA . ILE A 1 100 ? 6.663 -11.606 -4.629 1.00 96.31 100 ILE A CA 1
ATOM 710 C C . ILE A 1 100 ? 5.782 -11.779 -5.862 1.00 96.31 100 ILE A C 1
ATOM 712 O O . ILE A 1 100 ? 4.649 -12.222 -5.707 1.00 96.31 100 ILE A O 1
ATOM 716 N N . ARG A 1 101 ? 6.286 -11.473 -7.067 1.00 94.31 101 ARG A N 1
ATOM 717 C CA . ARG A 1 101 ? 5.512 -11.582 -8.312 1.00 94.31 101 ARG A CA 1
ATOM 718 C C . ARG A 1 101 ? 5.069 -13.020 -8.588 1.00 94.31 101 ARG A C 1
ATOM 720 O O . ARG A 1 101 ? 3.933 -13.200 -9.003 1.00 94.31 101 ARG A O 1
ATOM 727 N N . ASP A 1 102 ? 5.879 -14.014 -8.223 1.00 94.62 102 ASP A N 1
ATOM 728 C CA . ASP A 1 102 ? 5.537 -15.444 -8.339 1.00 94.62 102 ASP A CA 1
ATOM 729 C C . ASP A 1 102 ? 4.406 -15.883 -7.388 1.00 94.62 102 ASP A C 1
ATOM 731 O O . ASP A 1 102 ? 3.818 -16.952 -7.550 1.00 94.62 102 ASP A O 1
ATOM 735 N N . LEU A 1 103 ? 4.117 -15.084 -6.356 1.00 94.31 103 LEU A N 1
ATOM 736 C CA . LEU A 1 103 ? 3.049 -15.340 -5.385 1.00 94.31 103 LEU A CA 1
ATOM 737 C C . LEU A 1 103 ? 1.740 -14.635 -5.754 1.00 94.31 103 LEU A C 1
ATOM 739 O O . LEU A 1 103 ? 0.724 -14.847 -5.083 1.00 94.31 103 LEU A O 1
ATOM 743 N N . LEU A 1 104 ? 1.767 -13.742 -6.746 1.00 92.94 104 LEU A N 1
ATOM 744 C CA . LEU A 1 104 ? 0.597 -12.976 -7.147 1.00 92.94 104 LEU A CA 1
ATOM 745 C C . LEU A 1 104 ? -0.291 -13.811 -8.074 1.00 92.94 104 LEU A C 1
ATOM 747 O O . LEU A 1 104 ? 0.213 -14.578 -8.889 1.00 92.94 104 LEU A O 1
ATOM 751 N N . PRO A 1 105 ? -1.619 -13.672 -7.964 1.00 90.62 105 PRO A N 1
ATOM 752 C CA . PRO A 1 105 ? -2.522 -14.272 -8.931 1.00 90.62 105 PRO A CA 1
ATOM 753 C C . PRO A 1 105 ? -2.314 -13.637 -10.312 1.00 90.62 105 PRO A C 1
ATOM 755 O O . PRO A 1 105 ?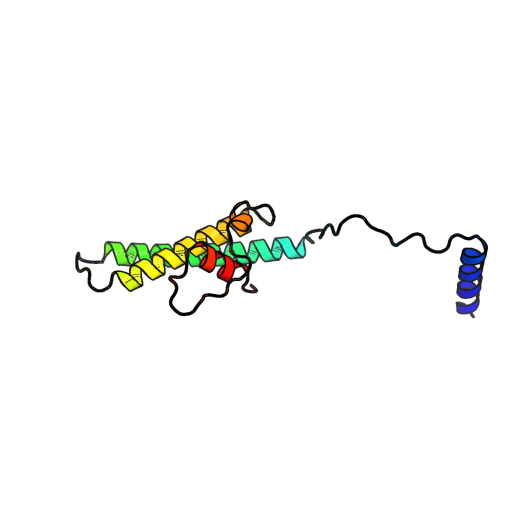 -2.165 -12.420 -10.420 1.00 90.62 105 PRO A O 1
ATOM 758 N N . GLU A 1 106 ? -2.357 -14.466 -11.355 1.00 80.81 106 GLU A N 1
ATOM 759 C CA . GLU A 1 106 ? -2.287 -14.033 -12.761 1.00 80.81 106 GLU A CA 1
ATOM 760 C C . GLU A 1 106 ? -3.448 -13.091 -13.123 1.00 80.81 106 GLU A C 1
ATOM 762 O O . GLU A 1 106 ? -3.268 -12.113 -13.847 1.00 80.81 106 GLU A O 1
ATOM 767 N N . ASP A 1 107 ? -4.631 -13.350 -12.556 1.00 73.75 107 ASP A N 1
ATOM 768 C CA . ASP A 1 107 ? -5.827 -12.536 -12.736 1.00 73.75 107 ASP A CA 1
ATOM 769 C C . ASP A 1 107 ? -6.190 -11.801 -11.440 1.00 73.75 107 ASP A C 1
ATOM 771 O O . ASP A 1 107 ? -6.511 -12.402 -10.413 1.00 73.75 107 ASP A O 1
ATOM 775 N N . ALA A 1 108 ? -6.237 -10.469 -11.504 1.00 66.25 108 ALA A N 1
ATOM 776 C CA . ALA A 1 108 ? -6.684 -9.620 -10.396 1.00 66.25 108 ALA A CA 1
ATOM 777 C C . ALA A 1 108 ? -8.216 -9.659 -10.158 1.00 66.25 108 ALA A C 1
ATOM 779 O O . ALA A 1 108 ? -8.728 -8.948 -9.287 1.00 66.25 108 ALA A O 1
ATOM 780 N N . GLY A 1 109 ? -8.964 -10.502 -10.880 1.00 63.66 109 GLY A N 1
ATOM 781 C CA . GLY A 1 109 ? -10.411 -10.679 -10.714 1.00 63.66 109 GLY A CA 1
ATOM 782 C C . GLY A 1 109 ? -10.790 -11.426 -9.430 1.00 63.66 109 GLY A C 1
ATOM 783 O O . GLY A 1 109 ? -10.146 -12.400 -9.066 1.00 63.66 109 GLY A O 1
ATOM 784 N N . ASN A 1 110 ? -11.852 -10.979 -8.751 1.00 64.06 110 ASN A N 1
ATOM 785 C CA . ASN A 1 110 ? -12.433 -11.691 -7.608 1.00 64.06 110 ASN A CA 1
ATOM 786 C C . ASN A 1 110 ? -13.691 -12.450 -8.042 1.00 64.06 110 ASN A C 1
ATOM 788 O O . ASN A 1 110 ? -14.532 -11.878 -8.740 1.00 64.06 110 ASN A O 1
ATOM 792 N N . GLU A 1 111 ? -13.867 -13.682 -7.563 1.00 62.91 111 GLU A N 1
ATOM 793 C CA . GLU A 1 111 ? -15.171 -14.344 -7.603 1.00 62.91 111 GLU A CA 1
ATOM 794 C C . GLU A 1 111 ? -16.124 -13.691 -6.583 1.00 62.91 111 GLU A C 1
ATOM 796 O O . GLU A 1 111 ? -15.735 -13.319 -5.469 1.00 62.91 111 GLU A O 1
ATOM 801 N N . GLU A 1 112 ? -17.391 -13.505 -6.967 1.00 56.97 112 GLU A N 1
ATOM 802 C CA . GLU A 1 112 ? -18.403 -12.895 -6.099 1.00 56.97 112 GLU A CA 1
ATOM 803 C C . GLU A 1 112 ? -18.581 -13.708 -4.806 1.00 56.97 112 GLU A C 1
ATOM 805 O O . GLU A 1 112 ? -19.008 -14.861 -4.822 1.00 56.97 112 GLU A O 1
ATOM 810 N N . GLY A 1 113 ? -18.287 -13.079 -3.664 1.00 65.31 113 GLY A N 1
ATOM 811 C CA . GLY A 1 113 ? -18.460 -13.671 -2.333 1.00 65.31 113 GLY A CA 1
ATOM 812 C C . GLY A 1 113 ? -17.179 -14.191 -1.674 1.00 65.31 113 GLY A C 1
ATOM 813 O O . GLY A 1 113 ? -17.230 -14.569 -0.500 1.00 65.31 113 GLY A O 1
ATOM 814 N N . GLU A 1 114 ? -16.032 -14.163 -2.358 1.00 72.44 114 GLU A N 1
ATOM 815 C CA . GLU A 1 114 ? -14.753 -14.565 -1.769 1.00 72.44 114 GLU A CA 1
ATOM 816 C C . GLU A 1 114 ? -14.071 -13.420 -0.995 1.00 72.44 114 GLU A C 1
ATOM 818 O O . GLU A 1 114 ? -14.173 -12.236 -1.329 1.00 72.44 114 GLU A O 1
ATOM 823 N N . ARG A 1 115 ? -13.369 -13.761 0.097 1.00 78.06 115 ARG A N 1
ATOM 824 C CA . ARG A 1 115 ? -12.560 -12.784 0.839 1.00 78.06 115 ARG A CA 1
ATOM 825 C C . ARG A 1 115 ? -11.327 -12.425 0.015 1.00 78.06 115 ARG A C 1
ATOM 827 O O . ARG A 1 115 ? -10.490 -13.280 -0.240 1.00 78.06 115 ARG A O 1
ATOM 834 N N . VAL A 1 116 ? -11.163 -11.141 -0.288 1.00 87.88 116 VAL A N 1
ATOM 835 C CA . VAL A 1 116 ? -10.012 -10.646 -1.053 1.00 87.88 116 VAL A CA 1
ATOM 836 C C . VAL A 1 116 ? -8.709 -10.832 -0.265 1.00 87.88 116 VAL A C 1
ATOM 838 O O . VAL A 1 116 ? -8.518 -10.221 0.796 1.00 87.88 116 VAL A O 1
ATOM 841 N N . SER A 1 117 ? -7.802 -11.655 -0.797 1.00 92.06 117 SER A N 1
ATOM 842 C CA . SER A 1 117 ? -6.495 -11.944 -0.198 1.00 92.06 117 SER A CA 1
ATOM 843 C C . SER A 1 117 ? -5.521 -10.758 -0.305 1.00 92.06 117 SER A C 1
ATOM 845 O O . SER A 1 117 ? -5.724 -9.821 -1.081 1.00 92.06 117 SER A O 1
ATOM 847 N N . LEU A 1 118 ? -4.432 -10.785 0.474 1.00 94.38 118 LEU A N 1
ATOM 848 C CA . LEU A 1 118 ? -3.373 -9.771 0.364 1.00 94.38 118 LEU A CA 1
ATOM 849 C C . LEU A 1 118 ? -2.679 -9.813 -1.003 1.00 94.38 118 LEU A C 1
ATOM 851 O O . LEU A 1 118 ? -2.419 -8.756 -1.572 1.00 94.38 118 LEU A O 1
ATOM 855 N N . ALA A 1 119 ? -2.428 -11.014 -1.533 1.00 94.19 119 ALA A N 1
ATOM 856 C CA . ALA A 1 119 ? -1.819 -11.201 -2.849 1.00 94.19 119 ALA A CA 1
ATOM 857 C C . ALA A 1 119 ? -2.700 -10.601 -3.953 1.00 94.19 119 ALA A C 1
ATOM 859 O O . ALA A 1 119 ? -2.215 -9.837 -4.780 1.00 94.19 119 ALA A O 1
ATOM 860 N N . GLN A 1 120 ? -4.014 -10.831 -3.893 1.00 93.62 120 GLN A N 1
ATOM 861 C CA . GLN A 1 120 ? -4.976 -10.249 -4.830 1.00 93.62 120 GLN A CA 1
ATOM 862 C C . GLN A 1 120 ? -4.953 -8.715 -4.818 1.00 93.62 120 GLN A C 1
ATOM 864 O O . GLN A 1 120 ? -4.954 -8.063 -5.862 1.00 93.62 120 GLN A O 1
ATOM 869 N N . ARG A 1 121 ? -4.920 -8.115 -3.623 1.00 94.38 121 ARG A N 1
ATOM 870 C CA . ARG A 1 121 ? -4.867 -6.654 -3.468 1.00 94.38 121 ARG A CA 1
ATOM 871 C C . ARG A 1 121 ? -3.561 -6.092 -4.010 1.00 94.38 121 ARG A C 1
ATOM 873 O O . A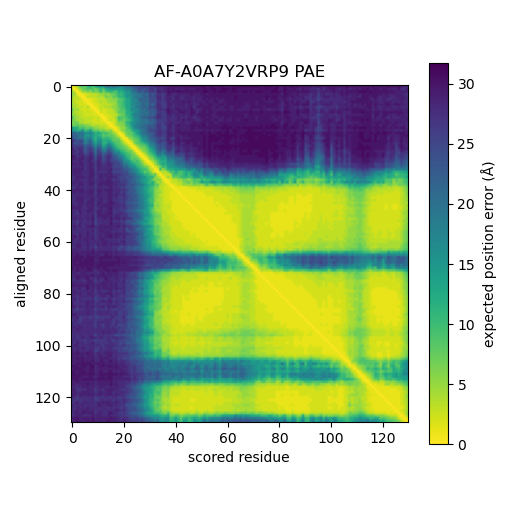RG A 1 121 ? -3.590 -5.081 -4.700 1.00 94.38 121 ARG A O 1
ATOM 880 N N . ALA A 1 122 ? -2.439 -6.748 -3.720 1.00 95.31 122 ALA A N 1
ATOM 881 C CA . ALA A 1 122 ? -1.135 -6.347 -4.231 1.00 95.31 122 ALA A CA 1
ATOM 882 C C . ALA A 1 122 ? -1.083 -6.436 -5.764 1.00 95.31 122 ALA A C 1
ATOM 884 O O . ALA A 1 122 ? -0.673 -5.470 -6.400 1.00 95.31 122 ALA A O 1
ATOM 885 N N . ALA A 1 123 ? -1.586 -7.524 -6.357 1.00 93.81 123 ALA A N 1
ATOM 886 C CA . ALA A 1 123 ? -1.709 -7.663 -7.808 1.00 93.81 123 ALA A CA 1
ATOM 887 C C . ALA A 1 123 ? -2.554 -6.530 -8.406 1.00 93.81 123 ALA A C 1
ATOM 889 O O . ALA A 1 123 ? -2.118 -5.848 -9.325 1.00 93.81 123 ALA A O 1
ATOM 890 N N . THR A 1 124 ? -3.708 -6.236 -7.800 1.00 93.19 124 THR A N 1
ATOM 891 C CA . THR A 1 124 ? -4.584 -5.133 -8.227 1.00 93.19 124 THR A CA 1
ATOM 892 C C . THR A 1 124 ? -3.884 -3.771 -8.186 1.00 93.19 124 THR A C 1
ATOM 894 O O . THR A 1 124 ? -4.122 -2.938 -9.056 1.00 93.19 124 THR A O 1
ATOM 897 N N . ILE A 1 125 ? -3.042 -3.509 -7.181 1.00 93.25 125 ILE A N 1
ATOM 898 C CA . ILE A 1 125 ? -2.249 -2.270 -7.089 1.00 93.25 125 ILE A CA 1
ATOM 899 C C . ILE A 1 125 ? -1.208 -2.217 -8.214 1.00 93.25 125 ILE A C 1
ATOM 901 O O . ILE A 1 125 ? -1.058 -1.182 -8.851 1.00 93.25 125 ILE A O 1
ATOM 905 N N . LEU A 1 126 ? -0.522 -3.329 -8.483 1.00 91.50 126 LEU A N 1
ATOM 906 C CA . LEU A 1 126 ? 0.535 -3.413 -9.497 1.00 91.50 126 LEU A CA 1
ATOM 907 C C . LEU A 1 126 ? 0.007 -3.388 -10.939 1.00 91.50 126 LEU A C 1
ATOM 909 O O . LEU A 1 126 ? 0.741 -3.009 -11.845 1.00 91.50 126 LEU A O 1
ATOM 913 N N . SER A 1 127 ? -1.249 -3.782 -11.159 1.00 88.19 127 SER A N 1
ATOM 914 C CA . SER A 1 127 ? -1.909 -3.717 -12.469 1.00 88.19 127 SER A CA 1
ATOM 915 C C . SER A 1 127 ? -2.521 -2.347 -12.784 1.00 88.19 127 SER A C 1
ATOM 917 O O . SER A 1 127 ? -2.973 -2.133 -13.910 1.00 88.19 127 SER A O 1
ATOM 919 N N . GLN A 1 128 ? -2.586 -1.426 -11.817 1.00 78.19 128 GLN A N 1
ATOM 920 C CA . GLN A 1 128 ? -3.098 -0.078 -12.060 1.00 78.19 128 GLN A CA 1
ATOM 921 C C . GLN A 1 128 ? -2.039 0.770 -12.781 1.00 78.19 128 GLN A C 1
ATOM 923 O O . GLN A 1 128 ? -0.897 0.823 -12.326 1.00 78.19 128 GLN A O 1
ATOM 928 N N . PRO A 1 129 ? -2.391 1.454 -13.884 1.00 59.47 129 PRO A N 1
ATOM 929 C CA . PRO A 1 129 ? -1.492 2.419 -14.504 1.00 59.47 129 PRO A CA 1
ATOM 930 C C . PRO A 1 129 ? -1.253 3.599 -13.545 1.00 59.47 129 PRO A C 1
ATOM 932 O O . PRO A 1 129 ? -2.205 4.101 -12.939 1.00 59.47 129 PRO A O 1
ATOM 935 N N . GLY A 1 130 ? 0.016 3.991 -13.388 1.00 52.59 130 GLY A N 1
ATOM 936 C CA . GLY A 1 130 ? 0.469 5.080 -12.509 1.00 52.59 130 GLY A CA 1
ATOM 937 C C . GLY A 1 130 ? 0.180 6.495 -13.001 1.00 52.59 130 GLY A C 1
ATOM 938 O O . GLY A 1 130 ? -0.179 6.673 -14.185 1.00 52.59 130 GLY A O 1
#

Sequence (130 aa):
SLNAGLRKANRGLRDAGLATLETKGEELMQEESPASELDSAAVAARLAEEVRARSAAVSDRISKAKATTGNDSAMREEIASIAAGMVALTALNEGPSSPIRDLLPEDAGNEEGERVSLAQRAATILSQPG

Foldseek 3Di:
DVVVVVVVVVVVCVVVVVPDPDDDDDDPPPPCDVVNLVQLVVLLVVLVVVLVVLVVVLVVCVVPDDPDCPCVVVSVVSVLLSLLSVLLSQDSVVDPPDVLVVVADPDLDDDPPDDQHSSSSNVVSNPDRD

Radius of gyration: 26.27 Å; Cα contacts (8 Å, |Δi|>4): 65; chains: 1; bounding box: 44×29×84 Å

Secondary structure (DSSP, 8-state):
-THHHHHHHHHHHHHTT----------------HHHHHHHHHH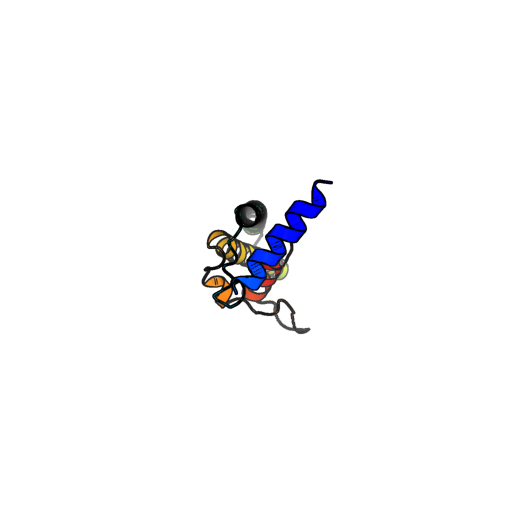HHHHHHHHHHHHHHHHHHHHH--S-GGGHHHHHHHHHHHHHHHHHHHHHHH-TT-TTGGGS-S--PPPTTPPPPHHHHHHHHHTS--

pLDDT: mean 79.21, std 18.04, range [38.06, 98.19]